Protein AF-A0A0D2K8X5-F1 (afdb_monomer)

M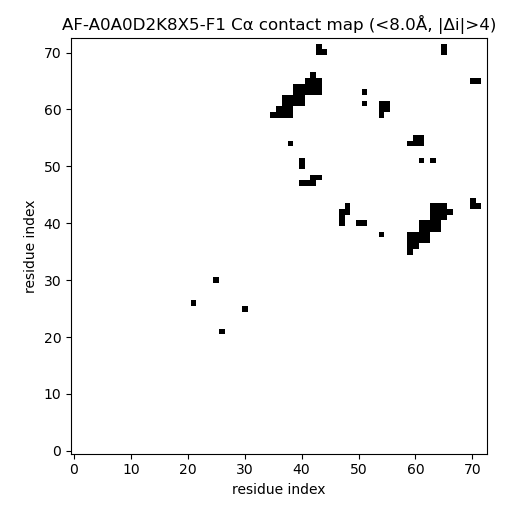ean predicted aligned error: 10.77 Å

Foldseek 3Di:
DDDDDPVVVVVVVVVVVVDDPDDPPPVVPPDDDDDAQEDEQEDLPPVSVVVQVVCVVVVHHYHYDYPDCVSVD

Organism: NCBI:txid145388

Sequence (73 aa):
MFRVPVDGFAAFRRGFHLFPTGVRGVTDAGLKPRPIRTAAVLGGGLMGSGIATALALAGVDVLLKEVNQQFLD

pLDDT: mean 81.02, std 16.88, range [34.53, 97.69]

Nearest PDB structures (foldseek):
  6iun-assembly2_A  TM=7.600E-01  e=8.532E-02  Cupriavidus necator H16
  1m32-assembly3_E  TM=7.738E-01  e=7.557E-01  Salmonella enterica subsp. enterica serovar Typhimurium
  3ffr-assembly1_A-2  TM=8.636E-01  e=1.833E+00  Cytophaga hutchinsonii ATCC 33406
  4nu5-assembly1_B  TM=4.932E-01  e=2.101E+00  Stutzerimonas stutzeri
  2kok-assembly1_A  TM=5.559E-01  e=2.954E+00  Brucella abortus

Radius of gyration: 18.97 Å; Cα contacts (8 Å, |Δi|>4): 51; chains: 1; bounding box: 32×48×43 Å

Solvent-accessible surface area (backbone atoms only — not comparable to full-atom values): 4817 Å² total; per-residue (Å²): 138,88,81,80,73,72,69,62,57,58,58,57,61,59,59,61,74,71,59,70,97,59,55,84,81,55,56,78,68,74,66,74,86,77,91,74,68,65,49,78,38,81,40,59,52,80,67,34,43,52,52,47,49,54,39,44,76,70,72,31,45,68,47,79,46,57,92,54,64,85,73,76,109

Secondary structure (DSSP, 8-state):
-----TTHHHHHHHHGGGS-SS-TTTGGGTPPPPP-SEEEEE--SHHHHHHHHHHHHTT-EEEEE-SSGGGT-

InterPro domains:
  IPR006176 3-hydroxyacyl-CoA dehydrogenase, NAD binding [PF02737] (39-72)
  IPR036291 NAD(P)-binding domain superfamily [SSF51735] (34-72)

Structure (mmCIF, N/CA/C/O backbone):
data_AF-A0A0D2K8X5-F1
#
_entry.id   AF-A0A0D2K8X5-F1
#
loop_
_atom_site.group_PDB
_atom_site.id
_atom_site.type_symbol
_atom_site.label_atom_id
_atom_site.label_alt_id
_atom_site.label_comp_id
_atom_site.label_asym_id
_atom_site.label_entity_id
_atom_site.label_seq_id
_atom_site.pdbx_PDB_ins_code
_atom_site.Cartn_x
_atom_site.Cartn_y
_atom_site.Cartn_z
_atom_site.occupancy
_atom_site.B_iso_or_equiv
_atom_site.auth_seq_id
_atom_site.auth_comp_id
_atom_site.auth_asym_id
_atom_site.auth_atom_id
_atom_site.pdbx_PDB_model_num
ATOM 1 N N . MET A 1 1 ? -12.062 34.025 -19.111 1.00 38.88 1 MET A N 1
ATOM 2 C CA . MET A 1 1 ? -11.971 32.871 -20.031 1.00 38.88 1 MET A CA 1
ATOM 3 C C . MET A 1 1 ? -10.501 32.474 -20.137 1.00 38.88 1 MET A C 1
ATOM 5 O O . MET A 1 1 ? -9.786 33.015 -20.965 1.00 38.88 1 MET A O 1
ATOM 9 N N . PHE A 1 2 ? -10.015 31.633 -19.219 1.00 34.53 2 PHE A N 1
ATOM 10 C CA . PHE A 1 2 ? -8.623 31.165 -19.216 1.00 34.53 2 PHE A CA 1
ATOM 11 C C . PHE A 1 2 ? -8.535 29.878 -20.039 1.00 34.53 2 PHE A C 1
ATOM 13 O O . PHE A 1 2 ? -9.199 28.895 -19.721 1.00 34.53 2 PHE A O 1
ATOM 20 N N . ARG A 1 3 ? -7.758 29.904 -21.124 1.00 49.44 3 ARG A N 1
ATOM 21 C CA . ARG A 1 3 ? -7.548 28.759 -22.013 1.00 49.44 3 ARG A CA 1
ATOM 22 C C . ARG A 1 3 ? -6.237 28.087 -21.619 1.00 49.44 3 ARG A C 1
ATOM 24 O O . ARG A 1 3 ? -5.175 28.678 -21.783 1.00 49.44 3 ARG A O 1
ATOM 31 N N . VAL A 1 4 ? -6.327 26.891 -21.044 1.00 55.34 4 VAL A N 1
ATOM 32 C CA . VAL A 1 4 ? -5.158 26.109 -20.622 1.00 55.34 4 VAL A CA 1
ATOM 33 C C . VAL A 1 4 ? -4.427 25.606 -21.879 1.00 55.34 4 VAL A C 1
ATOM 35 O O . VAL A 1 4 ? -5.085 25.034 -22.752 1.00 55.34 4 VAL A O 1
ATOM 38 N N . PRO A 1 5 ? -3.111 25.835 -22.025 1.00 50.72 5 PRO A N 1
ATOM 39 C CA . PRO A 1 5 ? -2.354 25.383 -23.189 1.00 50.72 5 PRO A CA 1
ATOM 40 C C . PRO A 1 5 ? -2.255 23.849 -23.221 1.00 50.72 5 PRO A C 1
ATOM 42 O O . PRO A 1 5 ? -1.781 23.217 -22.278 1.00 50.72 5 PRO A O 1
ATOM 45 N N . VAL A 1 6 ? -2.708 23.250 -24.325 1.00 60.75 6 VAL A N 1
ATOM 46 C CA . VAL A 1 6 ? -2.758 21.792 -24.558 1.00 60.75 6 VAL A CA 1
ATOM 47 C C . VAL A 1 6 ? -1.377 21.153 -24.780 1.00 60.75 6 VAL A C 1
ATOM 49 O O . VAL A 1 6 ? -1.234 19.934 -24.693 1.00 60.75 6 VAL A O 1
ATOM 52 N N . ASP A 1 7 ? -0.340 21.965 -24.989 1.00 54.12 7 ASP A N 1
ATOM 53 C CA . ASP A 1 7 ? 1.018 21.510 -25.317 1.00 54.12 7 ASP A CA 1
ATOM 54 C C . ASP A 1 7 ? 1.765 20.902 -24.113 1.00 54.12 7 ASP A C 1
ATOM 56 O O . ASP A 1 7 ? 2.646 20.054 -24.275 1.00 54.12 7 ASP A O 1
ATOM 60 N N . GLY A 1 8 ? 1.367 21.255 -22.882 1.00 54.69 8 GLY A N 1
ATOM 61 C CA . GLY A 1 8 ? 1.920 20.667 -21.654 1.00 54.69 8 GLY A CA 1
ATOM 62 C C . GLY A 1 8 ? 1.583 19.179 -21.480 1.00 54.69 8 GLY A C 1
ATOM 63 O O . GLY A 1 8 ? 2.340 18.427 -20.864 1.00 54.69 8 GLY A O 1
ATOM 64 N N . PHE A 1 9 ? 0.487 18.717 -22.089 1.00 56.25 9 PHE A N 1
ATOM 65 C CA . PHE A 1 9 ? 0.021 17.332 -21.974 1.00 56.25 9 PHE A CA 1
ATOM 66 C C . PHE A 1 9 ? 0.919 16.342 -22.741 1.00 56.25 9 PHE A C 1
ATOM 68 O O . PHE A 1 9 ? 1.104 15.195 -22.324 1.00 56.25 9 PHE A O 1
ATOM 75 N N . ALA A 1 10 ? 1.535 16.786 -23.842 1.00 54.50 10 ALA A N 1
ATOM 76 C CA . ALA A 1 10 ? 2.448 15.972 -24.644 1.00 54.50 10 ALA A CA 1
ATOM 77 C C . ALA A 1 10 ? 3.823 15.783 -23.975 1.00 54.50 10 ALA A C 1
ATOM 79 O O . ALA A 1 10 ? 4.442 14.725 -24.108 1.00 54.50 10 ALA A O 1
ATOM 80 N N . ALA A 1 11 ? 4.306 16.783 -23.231 1.00 55.94 11 ALA A N 1
ATOM 81 C CA . ALA A 1 11 ? 5.527 16.665 -22.431 1.00 55.94 11 ALA A CA 1
ATOM 82 C C . ALA A 1 11 ? 5.333 15.700 -21.250 1.00 55.94 11 ALA A C 1
ATOM 84 O O . ALA A 1 11 ? 6.186 14.848 -21.003 1.00 55.94 11 ALA A O 1
ATOM 85 N N . PHE A 1 12 ? 4.169 15.758 -20.598 1.00 57.94 12 PHE A N 1
ATOM 86 C CA . PHE A 1 12 ? 3.804 14.837 -19.523 1.00 57.94 12 PHE A CA 1
ATOM 87 C C . PHE A 1 12 ? 3.743 13.375 -20.001 1.00 57.94 12 PHE A C 1
ATOM 89 O O . PHE A 1 12 ? 4.316 12.497 -19.361 1.00 57.94 12 PHE A O 1
ATOM 96 N N . ARG A 1 13 ? 3.155 13.100 -21.178 1.00 56.50 13 ARG A N 1
ATOM 97 C CA . ARG A 1 13 ? 3.134 11.740 -21.762 1.00 56.50 13 ARG A CA 1
ATOM 98 C C . ARG A 1 13 ? 4.520 11.196 -22.126 1.00 56.50 13 ARG A C 1
ATOM 100 O O . ARG A 1 13 ? 4.728 9.991 -22.023 1.00 56.50 13 ARG A O 1
ATOM 107 N N . ARG A 1 14 ?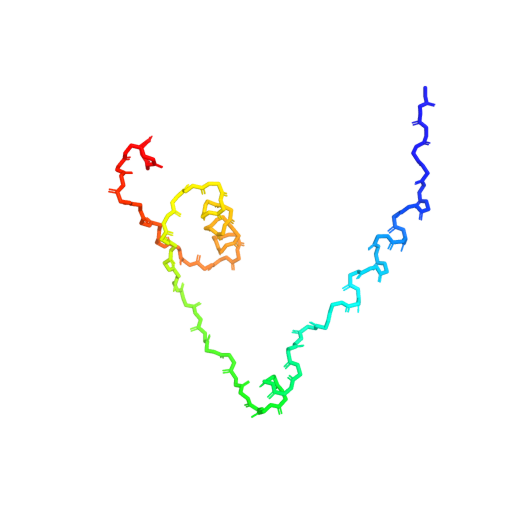 5.478 12.043 -22.527 1.00 56.97 14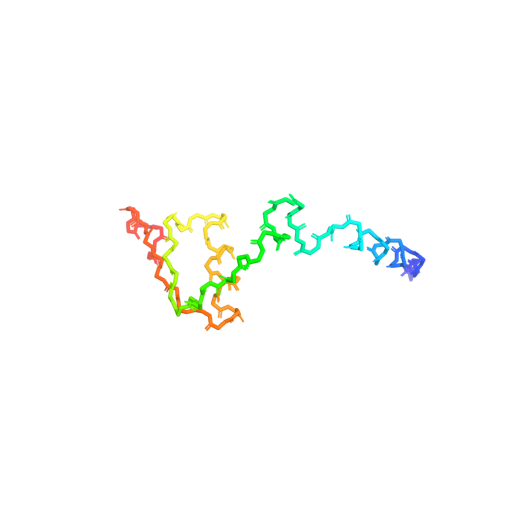 ARG A N 1
ATOM 108 C CA . ARG A 1 14 ? 6.843 11.596 -22.878 1.00 56.97 14 ARG A CA 1
ATOM 109 C C . ARG A 1 14 ? 7.693 11.206 -21.666 1.00 56.97 14 ARG A C 1
ATOM 111 O O . ARG A 1 14 ? 8.554 10.344 -21.806 1.00 56.97 14 ARG A O 1
ATOM 118 N N . GLY A 1 15 ? 7.438 11.781 -20.489 1.00 60.22 15 GLY A N 1
ATOM 119 C CA . GLY A 1 15 ? 8.177 11.451 -19.264 1.00 60.22 15 GLY A CA 1
ATOM 120 C C . GLY A 1 15 ? 7.936 10.024 -18.754 1.00 60.22 15 GLY A C 1
ATOM 121 O O . GLY A 1 15 ? 8.848 9.402 -18.219 1.00 60.22 15 GLY A O 1
ATOM 122 N N . PHE A 1 16 ? 6.741 9.465 -18.970 1.00 60.28 16 PHE A N 1
ATOM 123 C CA . PHE A 1 16 ? 6.380 8.137 -18.454 1.00 60.28 16 PHE A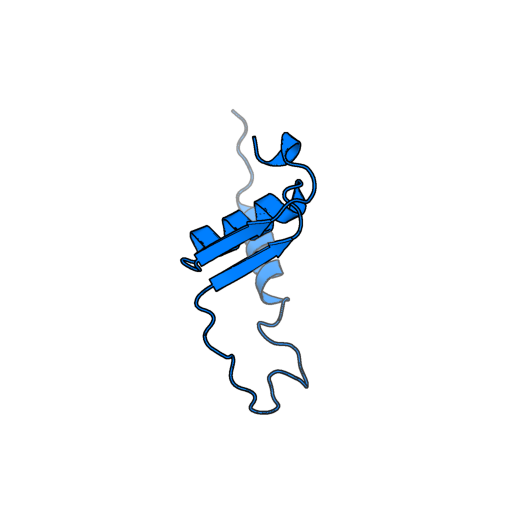 CA 1
ATOM 124 C C . PHE A 1 16 ? 7.093 6.972 -19.155 1.00 60.28 16 PHE A C 1
ATOM 126 O O . PHE A 1 16 ? 7.296 5.932 -18.537 1.00 60.28 16 PHE A O 1
ATOM 133 N N . HIS A 1 17 ? 7.537 7.141 -20.404 1.00 65.12 17 HIS A N 1
ATOM 134 C CA . HIS A 1 17 ? 8.286 6.105 -21.129 1.00 65.12 17 HIS A CA 1
ATOM 135 C C . HIS A 1 17 ? 9.765 6.006 -20.717 1.00 65.12 17 HIS A C 1
ATOM 137 O O . HIS A 1 17 ? 10.458 5.091 -21.156 1.00 65.12 17 HIS A O 1
ATOM 143 N N . LEU A 1 18 ? 10.256 6.928 -19.880 1.00 72.19 18 LEU A N 1
ATOM 144 C CA . LEU A 1 18 ? 11.626 6.895 -19.361 1.00 72.19 18 LEU A CA 1
ATOM 145 C C . LEU A 1 18 ? 11.793 5.928 -18.181 1.00 72.19 18 LEU A C 1
ATOM 147 O O . LEU A 1 18 ? 12.923 5.594 -17.831 1.00 72.19 18 LEU A O 1
ATOM 151 N N . PHE A 1 19 ? 10.694 5.465 -17.580 1.00 74.69 19 PHE A N 1
ATOM 152 C CA . PHE A 1 19 ? 10.732 4.465 -16.519 1.00 74.69 19 PHE A CA 1
ATOM 153 C C . PHE A 1 19 ? 10.638 3.065 -17.135 1.00 74.69 19 PHE A C 1
ATOM 155 O O . PHE A 1 19 ? 9.584 2.703 -17.665 1.00 74.69 19 PHE A O 1
ATOM 162 N N . PRO A 1 20 ? 11.723 2.269 -17.109 1.00 77.88 20 PRO A N 1
ATOM 163 C CA . PRO A 1 20 ? 11.677 0.911 -17.626 1.00 77.88 20 PRO A CA 1
ATOM 164 C C . PRO A 1 20 ? 10.699 0.076 -16.793 1.00 77.88 20 PRO A C 1
ATOM 166 O O . PRO A 1 20 ? 10.665 0.170 -15.568 1.00 77.88 20 PRO A O 1
ATOM 169 N N . THR A 1 21 ? 9.924 -0.779 -17.457 1.00 79.75 21 THR A N 1
ATOM 170 C CA . THR A 1 21 ? 8.925 -1.656 -16.820 1.00 7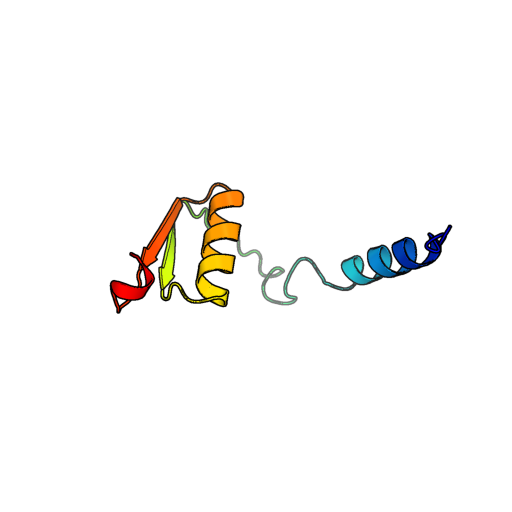9.75 21 THR A CA 1
ATOM 171 C C . THR A 1 21 ? 9.541 -2.781 -15.982 1.00 79.75 21 THR A C 1
ATOM 173 O O . THR A 1 21 ? 8.817 -3.540 -15.346 1.00 79.75 21 THR A O 1
ATOM 176 N N . GLY A 1 22 ? 10.868 -2.916 -15.994 1.00 83.12 22 GLY A N 1
ATOM 177 C CA . GLY A 1 22 ? 11.610 -3.944 -15.279 1.00 83.12 22 GLY A CA 1
ATOM 178 C C . GLY A 1 22 ? 12.948 -3.422 -14.769 1.00 83.12 22 GLY A C 1
ATOM 179 O O . GLY A 1 22 ? 13.526 -2.472 -15.301 1.00 83.12 22 GLY A O 1
ATOM 180 N N . VAL A 1 23 ? 13.449 -4.070 -13.723 1.00 87.88 23 VAL A N 1
ATOM 181 C CA . VAL A 1 23 ? 14.773 -3.798 -13.159 1.00 87.88 23 VAL A CA 1
ATOM 182 C C . VAL A 1 23 ? 15.796 -4.655 -13.901 1.00 87.88 23 VAL A C 1
ATOM 184 O O . VAL A 1 23 ? 15.705 -5.889 -13.868 1.00 87.88 23 VAL A O 1
ATOM 187 N N . ARG A 1 24 ? 16.751 -4.002 -14.579 1.00 86.31 24 ARG A N 1
ATOM 188 C CA . ARG A 1 24 ? 17.838 -4.674 -15.312 1.00 86.31 24 ARG A CA 1
ATOM 189 C C . ARG A 1 24 ? 18.647 -5.569 -14.378 1.00 86.31 24 ARG A C 1
ATOM 191 O O . ARG A 1 24 ? 18.939 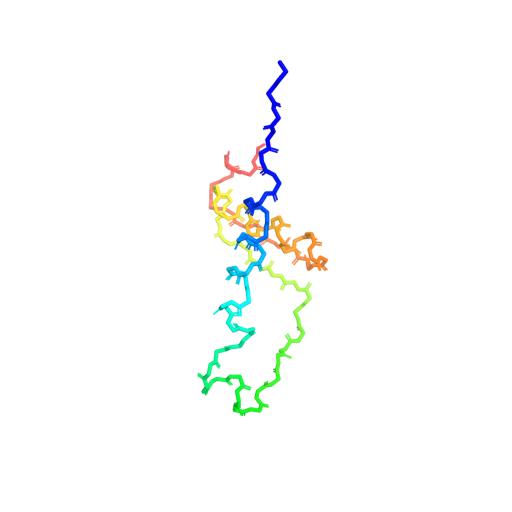-5.177 -13.251 1.00 86.31 24 ARG A O 1
ATOM 198 N N . GLY A 1 25 ? 18.997 -6.762 -14.845 1.00 85.12 25 GLY A N 1
ATOM 199 C CA . GLY A 1 25 ? 19.749 -7.754 -14.069 1.00 85.12 25 GLY A CA 1
ATOM 200 C C . GLY A 1 25 ? 18.913 -8.563 -13.068 1.00 85.12 25 GLY A C 1
ATOM 201 O O . GLY A 1 25 ? 19.387 -9.589 -12.593 1.00 85.12 25 GLY A O 1
ATOM 202 N N . VAL A 1 26 ? 17.664 -8.163 -12.789 1.00 86.19 26 VAL A N 1
ATOM 203 C CA . VAL A 1 26 ? 16.709 -8.953 -11.985 1.00 86.19 26 VAL A CA 1
ATOM 204 C C . VAL A 1 26 ? 15.648 -9.575 -12.886 1.00 86.19 26 VAL A C 1
ATOM 206 O O . VAL A 1 26 ? 15.423 -10.781 -12.860 1.00 86.19 26 VAL A O 1
ATOM 209 N N . THR A 1 27 ? 15.015 -8.751 -13.720 1.00 85.12 27 THR A N 1
ATOM 210 C CA . THR A 1 27 ? 13.912 -9.182 -14.596 1.00 85.12 27 THR A CA 1
ATOM 211 C C . THR A 1 27 ? 14.421 -10.049 -15.752 1.00 85.12 27 THR A C 1
ATOM 213 O O . THR A 1 27 ? 13.726 -10.954 -16.203 1.00 85.12 27 THR A O 1
ATOM 216 N N . ASP A 1 28 ? 15.668 -9.831 -16.177 1.00 87.06 28 ASP A N 1
ATOM 217 C CA . ASP A 1 28 ? 16.319 -10.570 -17.267 1.00 87.06 28 ASP A CA 1
ATOM 218 C C . ASP A 1 28 ? 16.800 -11.970 -16.836 1.00 87.06 28 ASP A C 1
ATOM 220 O O . ASP A 1 28 ? 17.149 -12.798 -17.673 1.00 87.06 28 ASP A O 1
ATOM 224 N N . ALA A 1 29 ? 16.790 -12.266 -15.530 1.00 88.31 29 ALA A N 1
ATOM 225 C CA . ALA A 1 29 ? 17.277 -13.526 -14.963 1.00 88.31 29 ALA A CA 1
ATOM 226 C C . ALA A 1 29 ? 16.290 -14.707 -15.116 1.00 88.31 29 ALA A C 1
ATOM 228 O O . ALA A 1 29 ? 16.476 -15.756 -14.503 1.00 88.31 29 ALA A O 1
ATOM 229 N N . GLY A 1 30 ? 15.211 -14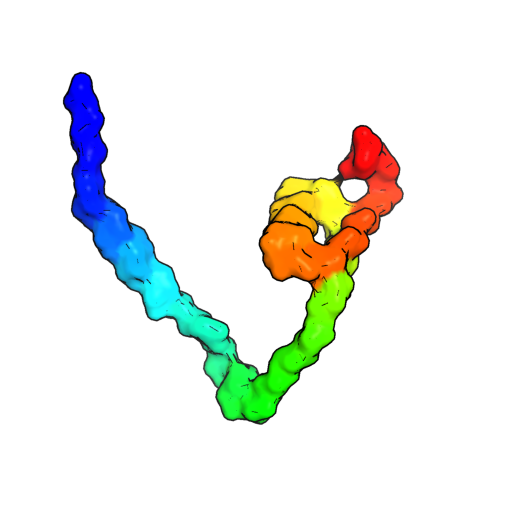.547 -15.893 1.00 86.81 30 GLY A N 1
ATOM 230 C CA . GLY A 1 30 ? 14.209 -15.595 -16.130 1.00 86.81 30 GLY A CA 1
ATOM 231 C C . GLY A 1 30 ? 13.279 -15.878 -14.942 1.00 86.81 30 GLY A C 1
ATOM 232 O O . GLY A 1 30 ? 12.547 -16.871 -14.952 1.00 86.81 30 GLY A O 1
ATOM 233 N N . LEU A 1 31 ? 13.283 -15.016 -13.921 1.00 89.38 31 LEU A N 1
ATOM 234 C CA . LEU A 1 31 ? 12.404 -15.130 -12.759 1.00 89.38 31 LEU A CA 1
ATOM 235 C C . LEU A 1 31 ? 10.958 -14.808 -13.149 1.00 89.38 31 LEU A C 1
ATOM 237 O O . LEU A 1 31 ? 10.678 -13.788 -13.776 1.00 89.38 31 LEU A O 1
ATOM 241 N N . LYS A 1 32 ? 10.021 -15.667 -12.739 1.00 89.56 32 LYS A N 1
ATOM 242 C CA . LYS A 1 32 ? 8.587 -15.448 -12.959 1.00 89.56 32 LYS A CA 1
ATOM 243 C C . LYS A 1 32 ? 7.930 -14.901 -11.687 1.00 89.56 32 LYS A C 1
ATOM 245 O O . LYS A 1 32 ? 8.144 -15.477 -10.616 1.00 89.56 32 LYS A O 1
ATOM 250 N N . PRO A 1 33 ? 7.116 -13.833 -11.777 1.00 89.62 33 PRO A N 1
ATOM 251 C CA . PRO A 1 33 ? 6.327 -13.361 -10.646 1.00 89.62 33 PRO A CA 1
ATOM 252 C C . PRO A 1 33 ? 5.423 -14.468 -10.100 1.00 89.62 33 PRO A C 1
ATOM 254 O O . PRO A 1 33 ? 4.827 -15.232 -10.860 1.00 89.62 33 PRO A O 1
ATOM 257 N N . ARG A 1 34 ? 5.306 -14.550 -8.772 1.00 94.69 34 ARG A N 1
ATOM 258 C CA . ARG A 1 34 ? 4.352 -15.454 -8.120 1.00 94.69 34 ARG A CA 1
ATOM 259 C C . ARG A 1 34 ? 2.982 -14.776 -8.049 1.00 94.69 34 ARG A C 1
ATOM 261 O O . ARG A 1 34 ? 2.942 -13.594 -7.710 1.00 94.69 34 ARG A O 1
ATOM 268 N N . PRO A 1 35 ? 1.877 -15.489 -8.331 1.00 92.88 35 PRO A N 1
ATOM 269 C CA . PRO A 1 35 ? 0.546 -14.918 -8.185 1.00 92.88 35 PRO A CA 1
ATOM 270 C C . PRO A 1 35 ? 0.281 -14.591 -6.712 1.00 92.88 35 PRO A C 1
ATOM 272 O O . PRO A 1 35 ? 0.515 -15.420 -5.828 1.00 92.88 35 PRO A O 1
ATOM 275 N N . ILE A 1 36 ? -0.202 -13.378 -6.454 1.00 93.75 36 ILE A N 1
ATOM 276 C CA . ILE A 1 36 ? -0.574 -12.906 -5.120 1.00 93.75 36 ILE A CA 1
ATOM 277 C C . ILE A 1 36 ? -2.095 -12.814 -5.077 1.00 93.75 36 ILE A C 1
ATOM 279 O O . ILE A 1 36 ? -2.695 -12.128 -5.896 1.00 93.75 36 ILE A O 1
ATOM 283 N N . ARG A 1 37 ? -2.701 -13.513 -4.117 1.00 94.75 37 ARG A N 1
ATOM 284 C CA . ARG A 1 37 ? -4.147 -13.460 -3.844 1.00 94.75 37 ARG A CA 1
ATOM 285 C C . ARG A 1 37 ? -4.510 -12.415 -2.790 1.00 94.75 37 ARG A C 1
ATOM 287 O O . ARG A 1 37 ? -5.541 -11.769 -2.890 1.00 94.75 37 ARG A O 1
ATOM 294 N N . THR A 1 38 ? -3.637 -12.245 -1.800 1.00 96.06 38 THR A N 1
ATOM 295 C CA . THR A 1 38 ? -3.885 -11.405 -0.629 1.00 96.06 38 THR A CA 1
ATOM 296 C C . THR A 1 38 ? -2.589 -10.725 -0.212 1.00 96.06 38 THR A C 1
ATOM 298 O O . THR A 1 38 ? -1.530 -11.360 -0.224 1.00 96.06 38 THR A O 1
ATOM 301 N N . ALA A 1 39 ? -2.671 -9.459 0.183 1.00 96.56 39 ALA A N 1
ATOM 302 C CA . ALA A 1 39 ? -1.560 -8.658 0.675 1.00 96.56 39 ALA A CA 1
ATOM 303 C C . ALA A 1 39 ? -1.905 -8.038 2.036 1.00 96.56 39 ALA A C 1
ATOM 305 O O . ALA A 1 39 ? -3.015 -7.559 2.249 1.00 96.56 39 ALA A O 1
ATOM 306 N N . ALA A 1 40 ? -0.947 -8.033 2.961 1.00 96.88 40 ALA A N 1
ATOM 307 C CA . ALA A 1 40 ? -1.100 -7.344 4.237 1.00 96.88 40 ALA A CA 1
ATOM 308 C C . ALA A 1 40 ? -0.417 -5.974 4.176 1.00 96.88 40 ALA A C 1
ATOM 310 O O . ALA A 1 40 ? 0.733 -5.875 3.746 1.00 96.88 40 ALA A O 1
ATOM 311 N N . VAL A 1 41 ? -1.112 -4.934 4.632 1.00 96.00 41 VAL A N 1
ATOM 312 C CA . VAL A 1 41 ? -0.561 -3.589 4.807 1.00 96.00 41 VAL A CA 1
ATOM 313 C C . VAL A 1 41 ? -0.448 -3.328 6.304 1.00 96.00 41 VAL A C 1
ATOM 315 O O . VAL A 1 41 ? -1.433 -3.418 7.035 1.00 96.00 41 VAL A O 1
ATOM 318 N N . LEU A 1 42 ? 0.770 -3.053 6.766 1.00 94.44 42 LEU A N 1
ATOM 319 C CA . LEU A 1 42 ? 1.056 -2.742 8.163 1.00 94.44 42 LEU A CA 1
ATOM 320 C C . LEU A 1 42 ? 1.189 -1.224 8.305 1.00 94.44 42 LEU A C 1
ATOM 322 O O . LEU A 1 42 ? 2.100 -0.631 7.729 1.00 94.44 42 LEU A O 1
ATOM 326 N N . GLY A 1 43 ? 0.277 -0.620 9.061 1.00 91.50 43 GLY A N 1
ATOM 327 C CA . GLY A 1 43 ? 0.151 0.828 9.208 1.00 91.50 43 GLY A CA 1
ATOM 328 C C . GLY A 1 43 ? -0.943 1.419 8.309 1.00 91.50 43 GLY A C 1
ATOM 329 O O . GLY A 1 43 ? -0.895 1.281 7.090 1.00 91.50 43 GLY A O 1
ATOM 330 N N . GLY A 1 44 ? -1.921 2.095 8.912 1.00 89.06 44 GLY A N 1
ATOM 331 C CA . GLY A 1 44 ? -3.091 2.720 8.279 1.00 89.06 44 GLY A CA 1
ATOM 332 C C . GLY A 1 44 ? -2.970 4.229 8.045 1.00 89.06 44 GLY A C 1
ATOM 333 O O . GLY A 1 44 ? -3.930 4.858 7.611 1.00 89.06 44 GLY A O 1
ATOM 334 N N . GLY A 1 45 ? -1.802 4.824 8.307 1.00 90.50 45 GLY A N 1
ATOM 335 C CA . GLY A 1 45 ? -1.541 6.243 8.035 1.00 90.50 45 GLY A CA 1
ATOM 336 C C . GLY A 1 45 ? -1.584 6.608 6.541 1.00 90.50 45 GLY A C 1
ATOM 337 O O . GLY A 1 45 ? -1.823 5.765 5.681 1.00 90.50 45 GLY A O 1
ATOM 338 N N . LEU A 1 46 ? -1.283 7.869 6.209 1.00 92.56 46 LEU A N 1
ATOM 339 C CA . LEU A 1 46 ? -1.452 8.443 4.860 1.00 92.56 46 LEU A CA 1
ATOM 340 C C . L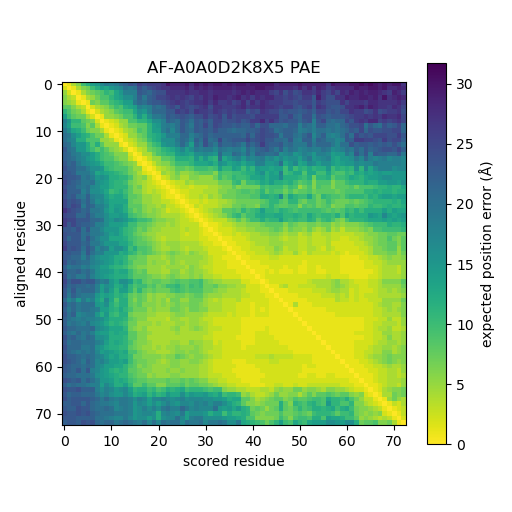EU A 1 46 ? -0.863 7.599 3.710 1.00 92.56 46 LEU A C 1
ATOM 342 O O . LEU A 1 46 ? -1.501 7.427 2.677 1.00 92.56 46 LEU A O 1
ATOM 346 N N . MET A 1 47 ? 0.343 7.052 3.882 1.00 93.25 47 MET A N 1
ATOM 347 C CA . MET A 1 47 ? 0.958 6.198 2.856 1.00 93.25 47 MET A CA 1
ATOM 348 C C . MET A 1 47 ? 0.355 4.788 2.833 1.00 93.25 47 MET A C 1
ATOM 350 O O . MET A 1 47 ? 0.167 4.217 1.761 1.00 93.25 47 MET A O 1
ATOM 354 N N . GLY A 1 48 ? 0.038 4.229 4.002 1.00 93.62 48 GLY A N 1
ATOM 355 C CA . GLY A 1 48 ? -0.506 2.878 4.136 1.00 93.62 48 GLY A CA 1
ATOM 356 C C . GLY A 1 48 ? -1.913 2.755 3.560 1.00 93.62 48 GLY A C 1
ATOM 357 O O . GLY A 1 48 ? -2.190 1.820 2.812 1.00 93.62 48 GLY A O 1
ATOM 358 N N . SER A 1 49 ? -2.773 3.745 3.804 1.00 93.62 49 SER A N 1
ATOM 359 C CA . SER A 1 49 ? -4.115 3.802 3.217 1.00 93.62 49 SER A CA 1
ATOM 360 C C . SER A 1 49 ? -4.073 3.945 1.693 1.00 93.62 49 SER A C 1
ATOM 362 O O . SER A 1 49 ? -4.849 3.290 0.994 1.00 93.62 49 SER A O 1
ATOM 364 N N . GLY A 1 50 ? -3.121 4.716 1.155 1.00 96.12 50 GLY A N 1
ATOM 365 C CA . GLY A 1 50 ? -2.880 4.815 -0.287 1.00 96.12 50 GLY A CA 1
ATOM 366 C C . GLY A 1 50 ? -2.456 3.483 -0.911 1.00 96.12 50 GLY A C 1
ATOM 367 O O . GLY A 1 50 ? -3.001 3.081 -1.939 1.00 96.12 50 GLY A O 1
ATOM 368 N N . ILE A 1 51 ? -1.540 2.758 -0.261 1.00 97.19 51 ILE A N 1
ATOM 369 C CA . ILE A 1 51 ? -1.101 1.424 -0.702 1.00 97.19 51 ILE A CA 1
ATOM 370 C C . ILE A 1 51 ? -2.259 0.422 -0.635 1.00 97.19 51 ILE A C 1
ATOM 372 O O . ILE A 1 51 ? -2.503 -0.294 -1.606 1.00 97.19 51 ILE A O 1
ATOM 376 N N . ALA A 1 52 ? -2.999 0.393 0.476 1.00 96.62 52 ALA A N 1
ATOM 377 C CA . ALA A 1 52 ? -4.152 -0.488 0.646 1.00 96.62 52 ALA A CA 1
ATOM 378 C C . ALA A 1 52 ? -5.222 -0.224 -0.421 1.00 96.62 52 ALA A C 1
ATOM 380 O O . ALA A 1 52 ? -5.728 -1.159 -1.036 1.00 96.62 52 ALA A O 1
ATOM 381 N N . THR A 1 53 ? -5.498 1.049 -0.707 1.00 96.69 53 THR A N 1
ATOM 382 C CA . THR A 1 53 ? -6.448 1.453 -1.750 1.00 96.69 53 THR A CA 1
ATOM 383 C C . THR A 1 53 ? -5.975 1.011 -3.132 1.00 96.69 53 THR A C 1
ATOM 385 O O . THR A 1 53 ? -6.753 0.439 -3.888 1.00 96.69 53 THR A O 1
ATOM 388 N N . ALA A 1 54 ? -4.700 1.224 -3.467 1.00 97.38 54 ALA A N 1
ATOM 389 C CA . ALA A 1 54 ? -4.155 0.818 -4.761 1.00 97.38 54 ALA A CA 1
ATOM 390 C C . ALA A 1 54 ? -4.256 -0.701 -4.984 1.00 97.38 54 ALA A C 1
ATOM 392 O O . ALA A 1 54 ? -4.623 -1.139 -6.073 1.00 97.38 54 ALA A O 1
ATOM 393 N N . LEU A 1 55 ? -3.973 -1.501 -3.951 1.00 96.94 55 LEU A N 1
ATOM 394 C CA . LEU A 1 55 ? -4.078 -2.961 -4.011 1.00 96.94 55 LEU A CA 1
ATOM 395 C C . LEU A 1 55 ? -5.533 -3.431 -4.127 1.00 96.94 55 LEU A C 1
ATOM 397 O O . LEU A 1 55 ? -5.830 -4.278 -4.969 1.00 96.94 55 LEU A O 1
ATOM 401 N N . ALA A 1 56 ? -6.442 -2.837 -3.351 1.00 95.94 56 ALA A N 1
ATOM 402 C CA . ALA A 1 56 ? -7.866 -3.150 -3.417 1.00 95.94 56 ALA A CA 1
ATOM 403 C C . ALA A 1 56 ? -8.460 -2.809 -4.796 1.00 95.94 56 ALA A C 1
ATOM 405 O O . ALA A 1 56 ? -9.187 -3.612 -5.377 1.00 95.94 56 ALA A O 1
ATOM 406 N N . LEU A 1 57 ? -8.095 -1.655 -5.370 1.00 97.69 57 LEU A N 1
ATOM 407 C CA . LEU A 1 57 ? -8.514 -1.257 -6.721 1.00 97.69 57 LEU A CA 1
ATOM 408 C C . LEU A 1 57 ? -7.938 -2.165 -7.816 1.00 97.69 57 LEU A C 1
ATOM 410 O O . LEU A 1 57 ? -8.552 -2.316 -8.869 1.00 97.69 57 LEU A O 1
ATOM 414 N N . ALA A 1 58 ? -6.784 -2.788 -7.572 1.00 95.94 58 ALA A N 1
ATOM 415 C CA . ALA A 1 58 ? -6.198 -3.791 -8.458 1.00 95.94 58 ALA A CA 1
ATOM 416 C C . ALA A 1 58 ? -6.832 -5.191 -8.305 1.00 95.94 58 ALA A C 1
ATOM 418 O O . ALA A 1 58 ? -6.411 -6.121 -8.992 1.00 95.94 58 ALA A O 1
ATOM 419 N N .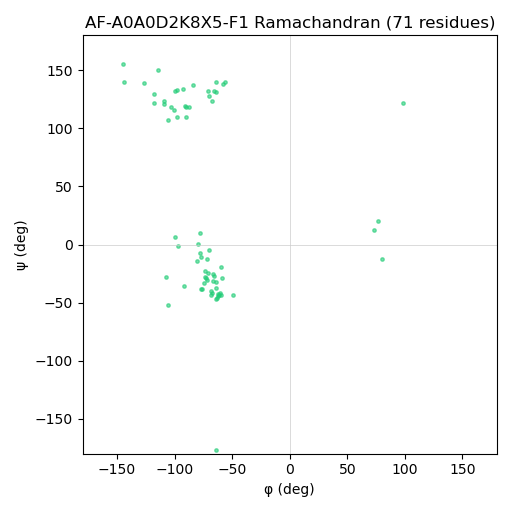 GLY A 1 59 ? -7.829 -5.354 -7.424 1.00 95.31 59 GLY A N 1
ATOM 420 C CA . GLY A 1 59 ? -8.524 -6.622 -7.191 1.00 95.31 59 GLY A CA 1
ATOM 421 C C . GLY A 1 59 ? -7.739 -7.625 -6.342 1.00 95.31 59 GLY A C 1
ATOM 422 O O . GLY A 1 59 ? -8.013 -8.820 -6.407 1.00 95.31 59 GLY A O 1
ATOM 423 N N . VAL A 1 60 ? -6.747 -7.161 -5.577 1.00 97.00 60 VAL A N 1
ATOM 424 C CA . VAL A 1 60 ? -6.023 -7.985 -4.602 1.00 97.00 60 VAL A CA 1
ATOM 425 C C . VAL A 1 60 ? -6.702 -7.838 -3.245 1.00 97.00 60 VAL A C 1
ATOM 427 O O . VAL A 1 60 ? -6.964 -6.716 -2.814 1.00 97.00 60 VAL A O 1
ATOM 430 N N . ASP A 1 61 ? -6.940 -8.946 -2.541 1.00 97.62 61 ASP A N 1
ATOM 431 C CA . ASP A 1 61 ? -7.491 -8.885 -1.186 1.00 97.62 61 ASP A CA 1
ATOM 432 C C . ASP A 1 61 ? -6.486 -8.212 -0.242 1.00 97.62 61 ASP A C 1
ATOM 434 O O . ASP A 1 61 ? -5.306 -8.574 -0.217 1.00 97.62 61 ASP A O 1
ATOM 438 N N . VAL A 1 62 ? -6.933 -7.249 0.567 1.00 97.12 62 VAL A N 1
ATOM 439 C CA . VAL A 1 62 ? -6.049 -6.497 1.469 1.00 97.12 62 VAL A CA 1
ATOM 440 C C . VAL A 1 62 ? -6.431 -6.717 2.925 1.00 97.12 62 VAL A C 1
ATOM 442 O O . VAL A 1 62 ? -7.578 -6.518 3.312 1.00 97.12 62 VAL A O 1
ATOM 445 N N . LEU A 1 63 ? -5.440 -7.059 3.750 1.00 95.81 63 LEU A N 1
ATOM 446 C CA . LEU A 1 63 ? -5.551 -7.041 5.206 1.00 95.81 63 LEU A CA 1
ATOM 447 C C . LEU A 1 63 ? -4.772 -5.845 5.755 1.00 95.81 63 LEU A C 1
ATOM 449 O O . LEU A 1 63 ? -3.543 -5.850 5.758 1.00 95.81 63 LEU A O 1
ATOM 453 N N . LEU A 1 64 ? -5.480 -4.818 6.217 1.00 93.12 64 LEU A N 1
ATOM 454 C CA . LEU A 1 64 ? -4.865 -3.654 6.850 1.00 93.12 64 LEU A CA 1
ATOM 455 C C . LEU A 1 64 ? -4.778 -3.885 8.360 1.00 93.12 64 LEU A C 1
ATOM 457 O O . LEU A 1 64 ? -5.798 -4.066 9.024 1.00 93.12 64 LEU A O 1
ATOM 461 N N . LYS A 1 65 ? -3.562 -3.884 8.909 1.00 91.38 65 LYS A N 1
ATOM 462 C CA . LYS A 1 65 ? -3.331 -3.979 10.351 1.00 91.38 65 LYS A CA 1
ATOM 463 C C . LYS A 1 65 ? -2.638 -2.720 10.845 1.00 91.38 65 LYS A C 1
ATOM 465 O O . LYS A 1 65 ? -1.527 -2.409 10.427 1.00 91.38 65 LYS A O 1
ATOM 470 N N . GLU A 1 66 ? -3.276 -2.054 11.793 1.00 87.88 66 GLU A N 1
ATOM 471 C CA . GLU A 1 66 ? -2.697 -0.960 12.565 1.00 87.88 66 GLU A CA 1
ATOM 472 C C . GLU A 1 66 ? -2.566 -1.387 14.032 1.00 87.88 66 GLU A C 1
ATOM 474 O O . GLU A 1 66 ? -3.303 -2.254 14.517 1.00 87.88 66 GLU A O 1
ATOM 479 N N . VAL A 1 67 ? -1.570 -0.830 14.716 1.00 83.44 67 VAL A N 1
ATOM 480 C CA . VAL A 1 67 ? -1.271 -1.119 16.122 1.00 83.44 67 VAL A CA 1
ATOM 481 C C . VAL A 1 67 ? -2.272 -0.421 17.034 1.00 83.44 67 VAL A C 1
ATOM 483 O O . VAL A 1 67 ? -2.696 -0.995 18.035 1.00 83.44 67 VAL A O 1
ATOM 486 N N . ASN A 1 68 ? -2.661 0.805 16.686 1.00 80.12 68 ASN A N 1
ATOM 487 C CA . ASN A 1 68 ? -3.606 1.593 17.460 1.00 80.12 68 ASN A CA 1
ATOM 488 C C . ASN A 1 68 ? -4.989 1.582 16.796 1.00 80.12 68 ASN A C 1
ATOM 490 O O . ASN A 1 68 ? -5.161 2.063 15.677 1.00 80.12 68 ASN A O 1
ATOM 494 N N . GLN A 1 69 ? -5.973 1.052 17.524 1.00 75.62 69 GLN A N 1
ATOM 495 C CA . GLN A 1 69 ? -7.361 0.927 17.081 1.00 75.62 69 GLN A CA 1
ATOM 496 C C . GLN A 1 69 ? -7.989 2.288 16.724 1.00 75.62 69 GLN A C 1
ATOM 498 O O . GLN A 1 69 ? -8.778 2.367 15.794 1.00 75.62 69 GLN A O 1
ATOM 503 N N . GLN A 1 70 ? -7.539 3.375 17.363 1.00 76.69 70 GLN A N 1
ATOM 504 C CA . GLN A 1 70 ? -8.003 4.746 17.098 1.00 76.69 70 GLN A CA 1
ATOM 505 C C . GLN A 1 70 ? -7.772 5.228 15.657 1.00 76.69 70 GLN A C 1
ATOM 507 O O . GLN A 1 70 ? -8.370 6.214 15.248 1.00 76.69 70 GLN A O 1
ATOM 512 N N . PHE A 1 71 ? -6.865 4.595 14.909 1.00 72.25 71 PHE A N 1
ATOM 513 C CA . PHE A 1 71 ? -6.615 4.918 13.500 1.00 72.25 71 PHE A CA 1
ATOM 514 C C . PHE A 1 71 ? -7.366 3.986 12.533 1.00 72.25 71 PHE A C 1
ATOM 516 O O . PHE A 1 71 ? -7.219 4.129 11.320 1.00 72.25 71 PHE A O 1
ATOM 523 N N . LEU A 1 72 ? -8.111 3.010 13.059 1.00 66.19 72 LEU A N 1
ATOM 524 C CA . LEU A 1 72 ? -8.967 2.094 12.299 1.00 66.19 72 LEU A CA 1
ATOM 525 C C . LEU A 1 72 ? -10.460 2.394 12.484 1.00 66.19 72 LEU A C 1
ATOM 527 O O . LEU A 1 72 ? -11.230 2.071 11.580 1.00 66.19 72 LEU A O 1
ATOM 531 N N . ASP A 1 73 ? -10.838 2.956 13.636 1.00 63.00 73 ASP A N 1
ATOM 532 C CA . ASP A 1 73 ? -12.199 3.409 13.963 1.00 63.00 73 ASP A CA 1
ATOM 533 C C . ASP A 1 73 ? -12.534 4.759 13.297 1.00 63.00 73 ASP A C 1
ATOM 535 O O . ASP A 1 73 ? -13.704 4.930 12.881 1.00 63.00 73 ASP A O 1
#